Protein AF-A0A9E1KTA7-F1 (afdb_monomer_lite)

pLDDT: mean 72.11, std 16.3, range [44.66, 92.62]

Secondary structure (DSSP, 8-state):
-HHHHHTHHHHHHHHHHHHHHHHHHHHH------TT----TT---HHHHHHHSTTHHHHHHHHHHHHHHHHHHHHHHHHHHHHHHSTT-

Radius of gyration: 20.48 Å; chains: 1; bounding box: 42×27×60 Å

Structure (mmCIF, N/CA/C/O backbone):
data_AF-A0A9E1KTA7-F1
#
_entry.id   AF-A0A9E1KTA7-F1
#
loop_
_atom_site.group_PDB
_atom_site.id
_atom_site.type_symbol
_atom_site.label_atom_id
_atom_site.label_alt_id
_atom_site.label_comp_id
_atom_site.label_asym_id
_atom_site.label_entity_id
_atom_site.label_seq_id
_atom_site.pdbx_PDB_ins_code
_atom_site.Cartn_x
_atom_site.Cartn_y
_atom_site.Cartn_z
_atom_site.occupancy
_atom_site.B_iso_or_equiv
_atom_site.auth_seq_id
_atom_site.auth_comp_id
_atom_site.auth_asym_id
_atom_site.auth_atom_id
_atom_site.pdbx_PDB_model_num
ATOM 1 N N . MET A 1 1 ? 16.089 -5.022 -2.929 1.00 60.31 1 MET A N 1
ATOM 2 C CA . MET A 1 1 ? 15.764 -4.048 -3.995 1.00 60.31 1 MET A CA 1
ATOM 3 C C . MET A 1 1 ? 14.930 -4.684 -5.106 1.00 60.31 1 MET A C 1
ATOM 5 O O . MET A 1 1 ? 13.854 -4.169 -5.357 1.00 60.31 1 MET A O 1
ATOM 9 N N . ALA A 1 2 ? 15.338 -5.834 -5.669 1.00 67.06 2 ALA A N 1
ATOM 10 C CA . ALA A 1 2 ? 14.581 -6.565 -6.704 1.00 67.06 2 ALA A CA 1
ATOM 11 C C . ALA A 1 2 ? 13.096 -6.801 -6.351 1.00 67.06 2 ALA A C 1
ATOM 13 O O . ALA A 1 2 ? 12.216 -6.393 -7.090 1.00 67.06 2 ALA A O 1
ATOM 14 N N . ILE A 1 3 ? 12.800 -7.312 -5.148 1.00 73.12 3 ILE A N 1
ATOM 15 C CA . ILE A 1 3 ? 11.414 -7.596 -4.716 1.00 73.12 3 ILE A CA 1
ATOM 16 C C . ILE A 1 3 ? 10.511 -6.349 -4.718 1.00 73.12 3 ILE A C 1
ATOM 18 O O . ILE A 1 3 ? 9.332 -6.438 -5.030 1.00 73.12 3 ILE A O 1
ATOM 22 N N . ILE A 1 4 ? 11.046 -5.175 -4.374 1.00 72.88 4 ILE A N 1
ATOM 23 C CA . ILE A 1 4 ? 10.252 -3.935 -4.340 1.00 72.88 4 ILE A CA 1
ATOM 24 C C . ILE A 1 4 ? 9.889 -3.503 -5.761 1.00 72.88 4 ILE A C 1
ATOM 26 O O . ILE A 1 4 ? 8.775 -3.055 -6.010 1.00 72.88 4 ILE A O 1
ATOM 30 N N . ILE A 1 5 ? 10.835 -3.662 -6.678 1.00 76.00 5 ILE A N 1
ATOM 31 C CA . ILE A 1 5 ? 10.759 -3.149 -8.037 1.00 76.00 5 ILE A CA 1
ATOM 32 C C . ILE A 1 5 ? 9.961 -4.097 -8.941 1.00 76.00 5 ILE A C 1
ATOM 34 O O . ILE A 1 5 ? 9.075 -3.655 -9.664 1.00 76.00 5 ILE A O 1
ATOM 38 N N . ASP A 1 6 ? 10.233 -5.398 -8.873 1.00 80.69 6 ASP A N 1
ATOM 39 C CA . ASP A 1 6 ? 9.655 -6.386 -9.792 1.00 80.69 6 ASP A CA 1
ATOM 40 C C . ASP A 1 6 ? 8.194 -6.733 -9.447 1.00 80.69 6 ASP A C 1
ATOM 42 O O . ASP A 1 6 ? 7.439 -7.173 -10.308 1.00 80.69 6 ASP A O 1
ATOM 46 N N . TYR A 1 7 ? 7.761 -6.477 -8.206 1.00 86.25 7 TYR A N 1
ATOM 47 C CA . TYR A 1 7 ? 6.388 -6.716 -7.737 1.00 86.25 7 TYR A CA 1
ATOM 48 C C . TYR A 1 7 ? 5.604 -5.419 -7.497 1.00 86.25 7 TYR A C 1
ATOM 50 O O . TYR A 1 7 ? 4.749 -5.352 -6.612 1.00 86.25 7 TYR A O 1
ATOM 58 N N . TRP A 1 8 ? 5.874 -4.376 -8.287 1.00 85.31 8 TRP A N 1
ATOM 59 C CA . TRP A 1 8 ? 5.264 -3.053 -8.122 1.00 85.31 8 TRP A CA 1
ATOM 60 C C . TRP A 1 8 ? 3.728 -3.088 -8.089 1.00 85.31 8 TRP A C 1
ATOM 62 O O . TRP A 1 8 ? 3.104 -2.463 -7.228 1.00 85.31 8 TRP A O 1
ATOM 72 N N . ALA A 1 9 ? 3.114 -3.888 -8.965 1.00 87.06 9 ALA A N 1
ATOM 73 C CA . ALA A 1 9 ? 1.664 -4.059 -9.042 1.00 87.06 9 ALA A CA 1
ATOM 74 C C . ALA A 1 9 ? 1.077 -4.725 -7.784 1.00 87.06 9 ALA A C 1
ATOM 76 O O . ALA A 1 9 ? -0.044 -4.416 -7.375 1.00 87.06 9 ALA A O 1
ATOM 77 N N . THR A 1 10 ? 1.845 -5.595 -7.126 1.00 89.00 10 THR A N 1
ATOM 78 C CA . THR A 1 10 ? 1.438 -6.263 -5.886 1.00 89.00 10 THR A CA 1
ATOM 79 C C . THR A 1 10 ? 1.280 -5.258 -4.743 1.00 89.00 10 THR A C 1
ATOM 81 O O . THR A 1 10 ? 0.338 -5.366 -3.956 1.00 89.00 10 THR A O 1
ATOM 84 N N . TRP A 1 11 ? 2.138 -4.232 -4.671 1.00 88.88 11 TRP A N 1
ATOM 85 C CA . TRP A 1 11 ? 2.010 -3.166 -3.667 1.00 88.88 11 TRP A CA 1
ATOM 86 C C . TRP A 1 11 ? 0.728 -2.351 -3.857 1.00 88.88 11 TRP A C 1
ATOM 88 O O . TRP A 1 11 ? 0.039 -2.063 -2.877 1.00 88.88 11 TRP A O 1
ATOM 98 N N . LEU A 1 12 ? 0.363 -2.049 -5.109 1.00 88.06 12 LEU A N 1
ATOM 99 C CA . LEU A 1 12 ? -0.900 -1.380 -5.437 1.00 88.06 12 LEU A CA 1
ATOM 100 C C . LEU A 1 12 ? -2.107 -2.236 -5.047 1.00 88.06 12 LEU A C 1
ATOM 102 O O . LEU A 1 12 ? -3.049 -1.738 -4.431 1.00 88.06 12 LEU A O 1
ATOM 106 N N . PHE A 1 13 ? -2.070 -3.528 -5.375 1.00 92.12 13 PHE A N 1
ATOM 107 C CA . PHE A 1 13 ? -3.137 -4.462 -5.026 1.00 92.12 13 PHE A CA 1
ATOM 108 C C . PHE A 1 13 ? -3.376 -4.506 -3.511 1.00 92.12 13 PHE A C 1
ATOM 110 O O . PHE A 1 13 ? -4.513 -4.356 -3.056 1.00 92.12 13 PHE A O 1
ATOM 117 N N . PHE A 1 14 ? -2.309 -4.612 -2.713 1.00 90.44 14 PHE A N 1
ATOM 118 C CA . PHE A 1 14 ? -2.427 -4.547 -1.258 1.00 90.44 14 PHE A CA 1
ATOM 119 C C . PHE A 1 14 ? -2.945 -3.190 -0.773 1.00 90.44 14 PHE A C 1
ATOM 121 O O . PHE A 1 14 ? -3.806 -3.165 0.105 1.00 90.44 14 PHE A O 1
ATOM 128 N N . ALA A 1 15 ? -2.498 -2.072 -1.354 1.00 88.31 15 ALA A N 1
ATOM 129 C CA . ALA A 1 15 ? -2.985 -0.744 -0.975 1.00 88.31 15 ALA A CA 1
ATOM 130 C C . ALA A 1 15 ? -4.507 -0.617 -1.167 1.00 88.31 15 ALA A C 1
ATOM 132 O O . ALA A 1 15 ? -5.201 -0.101 -0.288 1.00 88.31 15 ALA A O 1
ATOM 133 N N . ILE A 1 16 ? -5.039 -1.150 -2.271 1.00 90.88 16 ILE A N 1
ATOM 134 C CA . ILE A 1 16 ? -6.480 -1.161 -2.563 1.00 90.88 16 ILE A CA 1
ATOM 135 C C . ILE A 1 16 ? -7.239 -2.051 -1.571 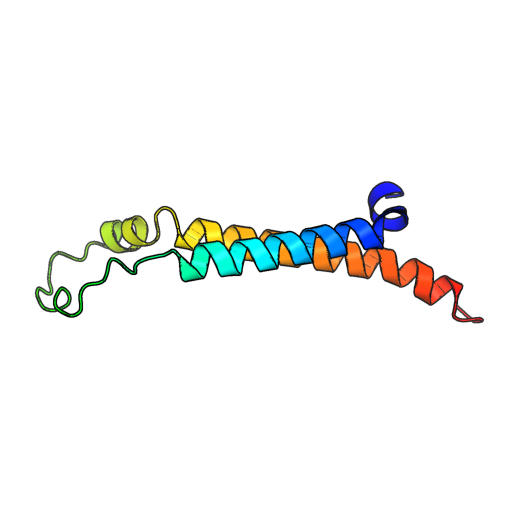1.00 90.88 16 ILE A C 1
ATOM 137 O O . ILE A 1 16 ? -8.274 -1.632 -1.047 1.00 90.88 16 ILE A O 1
ATOM 141 N N . ILE A 1 17 ? -6.723 -3.246 -1.260 1.00 91.12 17 ILE A N 1
ATOM 142 C CA . ILE A 1 17 ? -7.329 -4.132 -0.253 1.00 91.12 17 ILE A CA 1
ATOM 143 C C . ILE A 1 17 ? -7.392 -3.435 1.109 1.00 91.12 17 ILE A C 1
ATOM 145 O O . ILE A 1 17 ? -8.450 -3.417 1.741 1.00 91.12 17 ILE A O 1
ATOM 149 N N . PHE A 1 18 ? -6.292 -2.828 1.558 1.00 86.50 18 PHE A N 1
ATOM 150 C CA . PHE A 1 18 ? -6.245 -2.130 2.843 1.00 86.50 18 PHE A CA 1
ATOM 151 C C . PHE A 1 18 ? -7.162 -0.903 2.876 1.00 86.50 18 PHE A C 1
ATOM 153 O O . PHE A 1 18 ? -7.812 -0.663 3.895 1.00 86.50 18 PHE A O 1
ATOM 160 N N . ALA A 1 19 ? -7.288 -0.165 1.770 1.00 86.44 19 ALA A N 1
ATOM 161 C CA . ALA A 1 19 ? -8.255 0.925 1.654 1.00 86.44 19 ALA A CA 1
ATOM 162 C C . ALA A 1 19 ? -9.708 0.419 1.749 1.00 86.44 19 ALA A C 1
ATOM 164 O O . ALA A 1 19 ? -10.527 1.012 2.457 1.00 86.44 19 ALA A O 1
ATOM 165 N N . GLY A 1 20 ? -10.027 -0.707 1.103 1.00 84.06 20 GLY A N 1
ATOM 166 C CA . GLY A 1 20 ? -11.339 -1.354 1.205 1.00 84.06 20 GLY A CA 1
ATOM 167 C C . GLY A 1 20 ? -11.651 -1.832 2.627 1.00 84.06 20 GLY A C 1
ATOM 168 O O . GLY A 1 20 ? -12.733 -1.562 3.157 1.00 84.06 20 GLY A O 1
ATOM 169 N N . LEU A 1 21 ? -10.678 -2.466 3.287 1.00 83.88 21 LEU A N 1
ATOM 170 C CA . LEU A 1 21 ? -10.785 -2.878 4.689 1.00 83.88 21 LEU A CA 1
ATOM 171 C C . LEU A 1 21 ? -10.978 -1.675 5.619 1.00 83.88 21 LEU A C 1
ATOM 173 O O . LEU A 1 21 ? -11.802 -1.741 6.530 1.00 83.88 21 LEU A O 1
ATOM 177 N N . MET A 1 22 ? -10.293 -0.556 5.367 1.00 81.62 22 MET A N 1
ATOM 178 C CA . MET A 1 22 ? -10.479 0.674 6.138 1.00 81.62 22 MET A CA 1
ATOM 179 C C . MET A 1 22 ? -11.916 1.192 6.033 1.00 81.62 22 MET A C 1
ATOM 181 O O . MET A 1 22 ? -12.512 1.521 7.058 1.00 81.62 22 MET A O 1
ATOM 185 N N . GLN A 1 23 ? -12.502 1.222 4.831 1.00 79.12 23 GLN A N 1
ATOM 186 C CA . GLN A 1 23 ? -13.898 1.637 4.667 1.00 79.12 23 GLN A CA 1
ATOM 187 C C . GLN A 1 23 ? -14.866 0.708 5.405 1.00 79.12 23 GLN A C 1
ATOM 189 O O . GLN A 1 23 ? -15.835 1.181 6.000 1.00 79.12 23 GLN A O 1
ATOM 194 N N . PHE A 1 24 ? -14.607 -0.601 5.397 1.00 79.94 24 PHE A N 1
ATOM 195 C CA . PHE A 1 24 ? -15.415 -1.565 6.141 1.00 79.94 24 PHE A CA 1
ATOM 196 C C . PHE A 1 24 ? -15.315 -1.345 7.659 1.00 79.94 24 PHE A C 1
ATOM 198 O O . PHE A 1 24 ? -16.335 -1.308 8.347 1.00 79.94 24 PHE A O 1
ATOM 205 N N . VAL A 1 25 ? -14.105 -1.142 8.186 1.00 74.81 25 VAL A N 1
ATOM 206 C CA . VAL A 1 25 ? -13.879 -0.864 9.615 1.00 74.81 25 VAL A CA 1
ATOM 207 C C . VAL A 1 25 ? -14.502 0.474 10.024 1.00 74.81 25 VAL A C 1
ATOM 209 O O . VAL A 1 25 ? -15.138 0.558 11.073 1.00 74.81 25 VAL A O 1
ATOM 212 N N . ALA A 1 26 ? -14.384 1.505 9.185 1.00 69.19 26 ALA A N 1
ATOM 213 C CA . ALA A 1 26 ? -14.975 2.816 9.436 1.00 69.19 26 ALA A CA 1
ATOM 214 C C . ALA A 1 26 ? -16.511 2.768 9.464 1.00 69.19 26 ALA A C 1
ATOM 216 O O . ALA A 1 26 ? -17.118 3.380 10.337 1.00 69.19 26 ALA A O 1
ATOM 217 N N . LYS A 1 27 ? -17.146 2.007 8.560 1.00 71.62 27 LYS A N 1
ATOM 218 C CA . LYS A 1 27 ? -18.614 1.866 8.503 1.00 71.62 27 LYS A CA 1
ATOM 219 C C . LYS A 1 27 ? -19.199 1.053 9.660 1.00 71.62 27 LYS A C 1
ATOM 221 O O . LYS A 1 27 ? -20.331 1.302 10.057 1.00 71.62 27 LYS A O 1
ATOM 226 N N . ASN A 1 28 ? -18.448 0.092 10.194 1.00 68.75 28 ASN A N 1
ATOM 227 C CA . ASN A 1 28 ? -18.901 -0.758 11.300 1.00 68.75 28 ASN A CA 1
ATOM 228 C C . ASN A 1 28 ? -18.560 -0.198 12.689 1.00 68.75 28 ASN A C 1
ATOM 230 O O . ASN A 1 28 ? -18.998 -0.750 13.700 1.00 68.75 28 ASN A O 1
ATOM 234 N N . LYS A 1 29 ? -17.812 0.909 12.767 1.00 63.28 29 LYS A N 1
ATOM 235 C CA . LYS A 1 29 ? -17.612 1.635 14.020 1.00 63.28 29 LYS A CA 1
ATOM 236 C C . LYS A 1 29 ? -18.905 2.356 14.408 1.00 63.28 29 LYS A C 1
ATOM 238 O O . LYS A 1 29 ? -19.292 3.338 13.783 1.00 63.28 29 LYS A O 1
ATOM 243 N N . LYS A 1 30 ? -19.538 1.918 15.497 1.00 57.00 30 LYS A N 1
ATOM 244 C CA . LYS A 1 30 ? -20.463 2.774 16.247 1.00 57.00 30 LYS A CA 1
ATOM 245 C C . LYS A 1 30 ? -19.611 3.774 17.025 1.00 57.00 30 LYS A C 1
ATOM 247 O O . LYS A 1 30 ? -18.762 3.370 17.812 1.00 57.00 30 LYS A O 1
ATOM 252 N N . SER A 1 31 ? -19.770 5.068 16.765 1.00 55.97 31 SER A N 1
ATOM 253 C CA . SER A 1 31 ? -19.148 6.092 17.601 1.00 55.97 31 SER A CA 1
ATOM 254 C C . SER A 1 31 ? -19.793 6.027 18.987 1.00 55.97 31 SER A C 1
ATOM 256 O O . SER A 1 31 ? -20.949 6.413 19.136 1.00 55.97 31 SER A O 1
ATOM 258 N N . ASP A 1 32 ? -19.060 5.562 19.998 1.00 50.78 32 ASP A N 1
ATOM 259 C CA . ASP A 1 32 ? -19.528 5.510 21.397 1.00 50.78 32 ASP A CA 1
ATOM 260 C C . ASP A 1 32 ? -19.709 6.901 22.040 1.00 50.78 32 ASP A C 1
ATO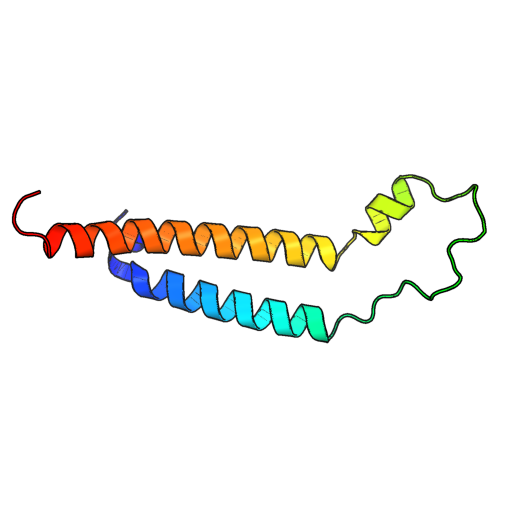M 262 O O . ASP A 1 32 ? -20.012 7.022 23.226 1.00 50.78 32 ASP A O 1
ATOM 266 N N . VAL A 1 33 ? -19.570 7.983 21.270 1.00 53.47 33 VAL A N 1
ATOM 267 C CA . VAL A 1 33 ? -19.866 9.333 21.745 1.00 53.47 33 VAL A CA 1
ATOM 268 C C . VAL A 1 33 ? -21.368 9.578 21.608 1.00 53.47 33 VAL A C 1
ATOM 270 O O . VAL A 1 33 ? -21.848 10.089 20.597 1.00 53.47 33 VAL A O 1
ATOM 273 N N . GLN A 1 34 ? -22.126 9.188 22.635 1.00 48.84 34 GLN A N 1
ATOM 274 C CA . GLN A 1 34 ? -23.518 9.611 22.779 1.00 48.84 34 GLN A CA 1
ATOM 275 C C . GLN A 1 34 ? -23.595 11.151 22.788 1.00 48.84 34 GLN A C 1
ATOM 277 O O . GLN A 1 34 ? -22.874 11.792 23.566 1.00 48.84 34 GLN A O 1
ATOM 282 N N . PRO A 1 35 ? -24.480 11.768 21.982 1.00 44.97 35 PRO A N 1
ATOM 283 C CA . PRO A 1 35 ? -24.740 13.200 22.053 1.00 44.97 35 PRO A CA 1
ATOM 284 C C . PRO A 1 35 ? -25.401 13.503 23.406 1.00 44.97 35 PRO A C 1
ATOM 286 O O . PRO A 1 35 ? -26.590 13.273 23.596 1.00 44.97 35 PRO A O 1
ATOM 289 N N . GLY A 1 36 ? -24.599 13.940 24.382 1.00 54.97 36 GLY A N 1
ATOM 290 C CA . GLY A 1 36 ? -25.050 14.189 25.758 1.00 54.97 36 GLY A CA 1
ATOM 291 C C . GLY A 1 36 ? -23.998 13.986 26.856 1.00 54.97 36 GLY A C 1
ATOM 292 O O . GLY A 1 36 ? -24.209 14.444 27.972 1.00 54.97 36 GLY A O 1
ATOM 293 N N . MET A 1 37 ? -22.845 13.364 26.570 1.00 51.16 37 MET A N 1
ATOM 294 C CA . MET A 1 37 ? -21.771 13.171 27.568 1.00 51.16 37 MET A CA 1
ATOM 295 C C . MET A 1 37 ? -20.825 14.376 27.761 1.00 51.16 37 MET A C 1
ATOM 297 O O . MET A 1 37 ? -19.928 14.329 28.598 1.00 51.16 37 MET A O 1
ATOM 301 N N . ALA A 1 38 ? -21.029 15.476 27.034 1.00 53.16 38 ALA A N 1
ATOM 302 C CA . ALA A 1 38 ? -20.153 16.652 27.051 1.00 53.16 38 ALA A CA 1
ATOM 303 C C . ALA A 1 38 ? -20.552 17.739 28.077 1.00 53.16 38 ALA A C 1
ATOM 305 O O . ALA A 1 38 ? -20.221 18.905 27.885 1.00 53.16 38 ALA A O 1
ATOM 306 N N . THR A 1 39 ? -21.278 17.403 29.151 1.00 48.72 39 THR A N 1
ATOM 307 C CA . THR A 1 39 ? -21.769 18.402 30.128 1.00 48.72 39 THR A CA 1
ATOM 308 C C . THR A 1 39 ? -21.424 18.113 31.591 1.00 48.72 39 THR A C 1
ATOM 310 O O . THR A 1 39 ? -22.110 18.600 32.488 1.00 48.72 39 THR A O 1
ATOM 313 N N . LYS A 1 40 ? -20.329 17.395 31.882 1.00 49.12 40 LYS A N 1
ATOM 314 C CA . LYS A 1 40 ? -19.681 17.481 33.209 1.00 49.12 40 LYS A CA 1
ATOM 315 C C . LYS A 1 40 ? -18.175 17.687 33.065 1.00 49.12 40 LYS A C 1
ATOM 317 O O . LYS A 1 40 ? -17.419 16.792 32.703 1.00 49.12 40 LYS A O 1
ATOM 322 N N . SER A 1 41 ? -17.790 18.926 33.324 1.00 54.88 41 SER A N 1
ATOM 323 C CA . SER A 1 41 ? -16.620 19.653 32.845 1.00 54.88 41 SER A CA 1
ATOM 324 C C . SER A 1 41 ? -15.316 19.465 33.627 1.00 54.88 41 SER A C 1
ATOM 326 O O . SER A 1 41 ? -14.405 20.245 33.397 1.00 54.88 41 SER A O 1
ATOM 328 N N . GLU A 1 42 ? -15.160 18.488 34.529 1.00 47.28 42 GLU 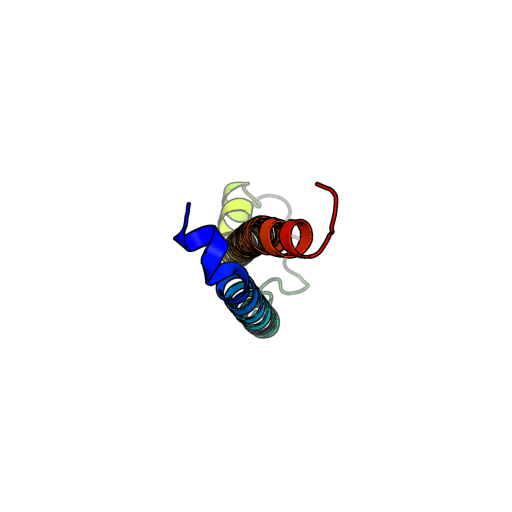A N 1
ATOM 329 C CA . GLU A 1 42 ? -13.996 18.526 35.450 1.00 47.28 42 GLU A CA 1
ATOM 330 C C . GLU A 1 42 ? -13.251 17.207 35.704 1.00 47.28 42 GLU A C 1
ATOM 332 O O . GLU A 1 42 ? -12.255 17.208 36.414 1.00 47.28 42 GLU A O 1
ATOM 337 N N . ASN A 1 43 ? -13.628 16.092 35.067 1.00 44.66 43 ASN A N 1
ATOM 338 C CA . ASN A 1 43 ? -12.871 14.827 35.175 1.00 44.66 43 ASN A CA 1
ATOM 339 C C . ASN A 1 43 ? -12.410 14.253 33.826 1.00 44.66 43 ASN A C 1
ATOM 341 O O . ASN A 1 43 ? -12.029 13.084 33.731 1.00 44.66 43 ASN A O 1
ATOM 345 N N . PHE A 1 44 ? -12.370 15.089 32.785 1.00 49.06 44 PHE A N 1
ATOM 346 C CA . PHE A 1 44 ? -11.762 14.766 31.492 1.00 49.06 44 PHE A CA 1
ATOM 347 C C . PHE A 1 44 ? -10.225 14.819 31.605 1.00 49.06 44 PHE A C 1
ATOM 349 O O . PHE A 1 44 ? -9.538 15.640 31.004 1.00 49.06 44 PHE A O 1
ATOM 356 N N . SER A 1 45 ? -9.668 13.952 32.455 1.00 47.88 45 SER A N 1
ATOM 357 C CA . SER A 1 45 ? -8.229 13.724 32.569 1.00 47.88 45 SER A CA 1
ATOM 358 C C . SER A 1 45 ? -7.671 13.420 31.178 1.00 47.88 45 SER A C 1
ATOM 360 O O . SER A 1 45 ? -8.241 12.593 30.468 1.00 47.88 45 SER A O 1
ATOM 362 N N . MET A 1 46 ? -6.538 14.017 30.790 1.00 50.91 46 MET A N 1
ATOM 363 C CA . MET A 1 46 ? -5.827 13.676 29.545 1.00 50.91 46 MET A CA 1
ATOM 364 C C . MET A 1 46 ? -5.642 12.161 29.357 1.00 50.91 46 MET A C 1
ATOM 366 O O . MET A 1 46 ? -5.578 11.689 28.224 1.00 50.91 46 MET A O 1
ATOM 370 N N . ARG A 1 47 ? -5.619 11.376 30.449 1.00 48.00 47 ARG A N 1
ATOM 371 C CA . ARG A 1 47 ? -5.660 9.911 30.381 1.00 48.00 47 ARG A CA 1
ATOM 372 C C . ARG A 1 47 ? -6.894 9.396 29.646 1.00 48.00 47 ARG A C 1
ATOM 374 O O . ARG A 1 47 ? -6.740 8.493 28.848 1.00 48.00 47 ARG A O 1
ATOM 381 N N . MET A 1 48 ? -8.087 9.943 29.866 1.00 48.59 48 MET A N 1
ATOM 382 C CA . MET A 1 48 ? -9.317 9.486 29.213 1.00 48.59 48 MET A CA 1
ATOM 383 C C . MET A 1 48 ? -9.362 9.857 27.722 1.00 48.59 48 MET A C 1
ATOM 385 O O . MET A 1 48 ? -9.849 9.054 26.941 1.00 48.59 48 MET A O 1
ATOM 389 N N . ILE A 1 49 ? -8.763 10.984 27.311 1.00 51.84 49 ILE A N 1
ATOM 390 C CA . ILE A 1 49 ? -8.587 11.341 25.887 1.00 51.84 49 ILE A CA 1
ATOM 391 C C . ILE A 1 49 ? -7.584 10.391 25.209 1.00 51.84 49 ILE A C 1
ATOM 393 O O . ILE A 1 49 ? -7.848 9.868 24.131 1.00 51.84 49 ILE A O 1
ATOM 397 N N . PHE A 1 50 ? -6.460 10.079 25.866 1.00 47.59 50 PHE A N 1
ATOM 398 C CA . PHE A 1 50 ? -5.517 9.059 25.380 1.00 47.59 50 PHE A CA 1
ATOM 399 C C . PHE A 1 50 ? -6.119 7.643 25.374 1.00 47.59 50 PHE A C 1
ATOM 401 O O . PHE A 1 50 ? -5.748 6.809 24.549 1.00 47.59 50 PHE A O 1
ATOM 408 N N . LEU A 1 51 ? -7.041 7.360 26.298 1.00 45.25 51 LEU A N 1
ATOM 409 C CA . LEU A 1 51 ? -7.720 6.074 26.438 1.00 45.25 51 LEU A CA 1
ATOM 410 C C . LEU A 1 51 ? -8.964 5.941 25.534 1.00 45.25 51 LEU A C 1
ATOM 412 O O . LEU A 1 51 ? -9.351 4.815 25.253 1.00 45.25 51 LEU A O 1
ATOM 416 N N . SER A 1 52 ? -9.569 7.022 25.032 1.00 47.41 52 SER A N 1
ATOM 417 C CA . SER A 1 52 ? -10.650 6.973 24.028 1.00 47.41 52 SER A CA 1
ATOM 418 C C . SER A 1 52 ? -10.115 6.893 22.590 1.00 47.41 52 SER A C 1
ATOM 420 O O . SER A 1 52 ? -10.735 6.254 21.744 1.00 47.41 52 SER A O 1
ATOM 422 N N . PHE A 1 53 ? -8.891 7.378 22.345 1.00 50.19 53 PHE A N 1
ATOM 423 C CA . PHE A 1 53 ? -8.069 7.019 21.172 1.00 50.19 53 PHE A CA 1
ATOM 424 C C . PHE A 1 53 ? -7.684 5.515 21.131 1.00 50.19 53 PHE A C 1
ATOM 426 O O . PHE A 1 53 ? -7.180 5.003 20.121 1.00 50.19 53 PHE A O 1
ATOM 433 N N . ARG A 1 54 ? -7.903 4.770 22.226 1.00 55.44 54 ARG A N 1
ATOM 434 C CA . ARG A 1 54 ? -7.360 3.425 22.489 1.00 55.44 54 ARG A CA 1
ATOM 435 C C . ARG A 1 54 ? -8.210 2.309 21.878 1.00 55.44 54 ARG A C 1
ATOM 437 O O . ARG A 1 54 ? -8.926 1.587 22.558 1.00 55.44 54 ARG A O 1
ATOM 444 N N . SER A 1 55 ? -8.104 2.160 20.567 1.00 55.19 55 SER A N 1
ATOM 445 C CA . SER A 1 55 ? -7.924 0.867 19.869 1.00 55.19 55 SER A CA 1
ATOM 446 C C . SER A 1 55 ? -8.310 1.028 18.407 1.00 55.19 55 SER A C 1
ATOM 448 O O . SER A 1 55 ? -7.549 0.657 17.522 1.00 55.19 55 SER A O 1
ATOM 450 N N . GLY A 1 56 ? -9.454 1.661 18.141 1.00 58.56 56 GLY A N 1
ATOM 451 C CA . GLY A 1 56 ? -9.982 1.765 16.788 1.00 58.56 56 GLY A CA 1
ATOM 452 C C . GLY A 1 56 ? -9.448 2.949 15.977 1.00 58.56 56 GLY A C 1
ATOM 453 O O . GLY A 1 56 ? -9.358 2.845 14.763 1.00 58.56 56 GLY A O 1
ATOM 454 N N . GLU A 1 57 ? -9.148 4.096 16.596 1.00 65.50 57 GLU A N 1
ATOM 455 C CA . GLU A 1 57 ? -8.608 5.267 15.868 1.00 65.50 57 GLU A CA 1
ATOM 456 C C . GLU A 1 57 ? -7.113 5.123 15.591 1.00 65.50 57 GLU A C 1
ATOM 458 O O . GLU A 1 57 ? -6.671 5.362 14.470 1.00 65.50 57 GLU A O 1
ATOM 463 N N . ALA A 1 58 ? -6.357 4.611 16.566 1.00 70.06 58 ALA A N 1
ATOM 464 C CA . ALA A 1 58 ? -4.966 4.225 16.360 1.00 70.06 58 ALA A CA 1
ATOM 465 C C . ALA A 1 58 ? -4.824 3.173 15.244 1.00 70.06 58 ALA A C 1
ATOM 467 O O . ALA A 1 58 ? -3.955 3.308 14.388 1.00 70.06 58 ALA A O 1
ATOM 468 N N . ALA A 1 59 ? -5.706 2.164 15.192 1.00 70.31 59 ALA A N 1
ATOM 469 C CA . ALA A 1 59 ? -5.702 1.177 14.111 1.00 70.31 59 ALA A CA 1
ATOM 470 C C . ALA A 1 59 ? -5.925 1.822 12.733 1.00 70.31 59 ALA A C 1
ATOM 472 O O . ALA A 1 59 ? -5.182 1.528 11.801 1.00 70.31 59 ALA A O 1
ATOM 473 N N . LEU A 1 60 ? -6.891 2.740 12.608 1.00 74.88 60 LEU A N 1
ATOM 474 C CA . LEU A 1 60 ? -7.117 3.482 11.362 1.00 74.88 60 LEU A CA 1
ATOM 475 C C . LEU A 1 60 ? -5.884 4.305 10.966 1.00 74.88 60 LEU A C 1
ATOM 477 O O . LEU A 1 60 ? -5.478 4.263 9.808 1.00 74.88 60 LEU A O 1
ATOM 481 N N . PHE A 1 61 ? -5.247 4.980 11.923 1.00 79.31 61 PHE A N 1
ATOM 482 C CA . PHE A 1 61 ? -4.015 5.736 11.695 1.00 79.31 61 PHE A CA 1
ATOM 483 C C . PHE A 1 61 ? -2.866 4.850 11.183 1.00 79.31 61 PHE A C 1
ATOM 485 O O . PHE A 1 61 ? -2.235 5.179 10.178 1.00 79.31 61 PHE A O 1
ATOM 492 N N . PHE A 1 62 ? -2.631 3.687 11.797 1.00 80.69 62 PHE A N 1
ATOM 493 C CA . PHE A 1 62 ? -1.612 2.746 11.319 1.00 80.69 62 PHE A CA 1
ATOM 494 C C . PHE A 1 62 ? -1.940 2.176 9.935 1.00 80.69 62 PHE A C 1
ATOM 496 O O . PHE A 1 62 ? -1.036 2.023 9.116 1.00 80.69 62 PHE A O 1
ATOM 503 N N . VAL A 1 63 ? -3.215 1.917 9.628 1.00 82.69 63 VAL A N 1
ATOM 504 C CA . VAL A 1 63 ? -3.629 1.475 8.286 1.00 82.69 63 VAL A CA 1
ATOM 505 C C . VAL A 1 63 ? -3.374 2.571 7.243 1.00 82.69 63 VAL A C 1
ATOM 507 O O . VAL A 1 63 ? -2.878 2.260 6.163 1.00 82.69 63 VAL A O 1
ATOM 510 N N . VAL A 1 64 ? -3.622 3.850 7.557 1.00 84.00 64 VAL A N 1
ATOM 511 C CA . VAL A 1 64 ? -3.261 4.979 6.671 1.00 84.00 64 VAL A CA 1
ATOM 512 C C . VAL A 1 64 ? -1.750 5.017 6.413 1.00 84.00 64 VAL A C 1
ATOM 514 O O . VAL A 1 64 ? -1.328 5.184 5.266 1.00 84.00 64 VAL A O 1
ATOM 517 N N . ILE A 1 65 ? -0.926 4.825 7.450 1.00 88.94 65 ILE A N 1
ATOM 518 C CA . ILE A 1 65 ? 0.537 4.771 7.301 1.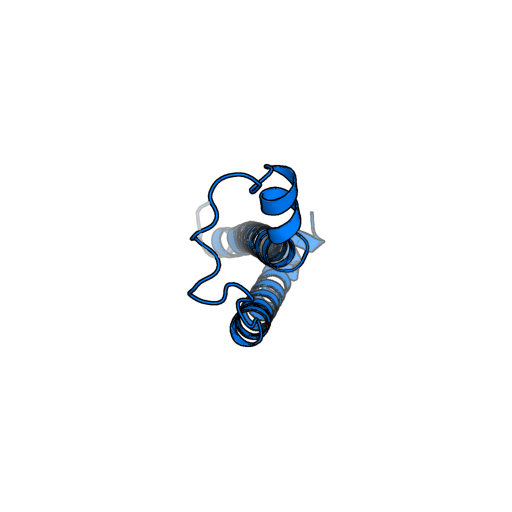00 88.94 65 ILE A CA 1
ATOM 519 C C . ILE A 1 65 ? 0.941 3.609 6.387 1.00 88.94 65 ILE A C 1
ATOM 521 O O . ILE A 1 65 ? 1.729 3.808 5.464 1.00 88.94 65 ILE A O 1
ATOM 525 N N . ILE A 1 66 ? 0.375 2.417 6.592 1.00 89.12 66 ILE A N 1
ATOM 526 C CA . ILE A 1 66 ? 0.657 1.235 5.764 1.00 89.12 66 ILE A CA 1
ATOM 527 C C . ILE A 1 66 ? 0.293 1.497 4.299 1.00 89.12 66 ILE A C 1
ATOM 529 O O . ILE A 1 66 ? 1.101 1.222 3.415 1.00 89.12 66 ILE A O 1
ATOM 533 N N . ILE A 1 67 ? -0.880 2.078 4.030 1.00 89.25 67 ILE A N 1
ATOM 534 C CA . ILE A 1 67 ? -1.304 2.433 2.667 1.00 89.25 67 ILE A CA 1
ATOM 535 C C . ILE A 1 67 ? -0.329 3.437 2.043 1.00 89.25 67 ILE A C 1
ATOM 537 O O . ILE A 1 67 ? 0.084 3.254 0.900 1.00 89.25 67 ILE A O 1
ATOM 541 N N . THR A 1 68 ? 0.090 4.456 2.797 1.00 90.88 68 THR A N 1
ATOM 542 C CA . THR A 1 68 ? 1.072 5.452 2.334 1.00 90.88 68 THR A CA 1
ATOM 543 C C . THR A 1 68 ? 2.395 4.793 1.937 1.00 90.88 68 THR A C 1
ATOM 545 O O . THR A 1 68 ? 2.933 5.079 0.867 1.00 90.88 68 THR A O 1
ATOM 548 N N . VAL A 1 69 ? 2.901 3.867 2.757 1.00 92.62 69 VAL A N 1
ATOM 549 C CA . VAL A 1 69 ? 4.133 3.120 2.459 1.00 92.62 69 VAL A CA 1
ATOM 550 C C . VAL A 1 69 ? 3.958 2.233 1.224 1.00 92.62 69 VAL A C 1
ATOM 552 O O . VAL A 1 69 ? 4.834 2.217 0.363 1.00 92.62 69 VAL A O 1
ATOM 555 N N . LEU A 1 70 ? 2.826 1.538 1.086 1.00 91.88 70 LEU A N 1
ATOM 556 C CA . LEU A 1 70 ? 2.542 0.707 -0.089 1.00 91.88 70 LEU A CA 1
ATOM 557 C C . LEU A 1 70 ? 2.493 1.536 -1.380 1.00 91.88 70 LEU A C 1
ATOM 559 O O . LEU A 1 70 ? 3.060 1.120 -2.390 1.00 91.88 70 LEU A O 1
ATOM 563 N N . PHE A 1 71 ? 1.892 2.728 -1.343 1.00 91.06 71 PHE A N 1
ATOM 564 C CA . PHE A 1 71 ? 1.897 3.653 -2.480 1.00 91.06 71 PHE A CA 1
ATOM 565 C C . PHE A 1 71 ? 3.295 4.167 -2.818 1.00 91.06 71 PHE A C 1
ATOM 567 O O . PHE A 1 71 ? 3.631 4.305 -3.993 1.00 91.06 71 PHE A O 1
ATOM 574 N N . PHE A 1 72 ? 4.129 4.416 -1.810 1.00 91.25 72 PHE A N 1
ATOM 575 C CA . PHE A 1 72 ? 5.514 4.814 -2.031 1.00 91.25 72 PHE A CA 1
ATOM 576 C C . PHE A 1 72 ? 6.325 3.698 -2.712 1.00 91.25 72 PHE A C 1
ATOM 578 O O . PHE A 1 72 ? 7.028 3.953 -3.690 1.00 91.25 72 PHE A O 1
ATOM 585 N N . LEU A 1 73 ? 6.175 2.447 -2.260 1.00 89.88 73 LEU A N 1
ATOM 586 C CA . LEU A 1 73 ? 6.814 1.282 -2.888 1.00 89.88 73 LEU A CA 1
ATOM 587 C C . LEU A 1 73 ? 6.311 1.050 -4.319 1.00 89.88 73 LEU A C 1
ATOM 589 O O . LEU A 1 73 ? 7.106 0.760 -5.212 1.00 89.88 73 LEU A O 1
ATOM 593 N N . PHE A 1 74 ? 5.011 1.235 -4.550 1.00 90.94 74 PHE A N 1
ATOM 594 C CA . PHE A 1 74 ? 4.417 1.217 -5.884 1.00 90.94 74 PHE A CA 1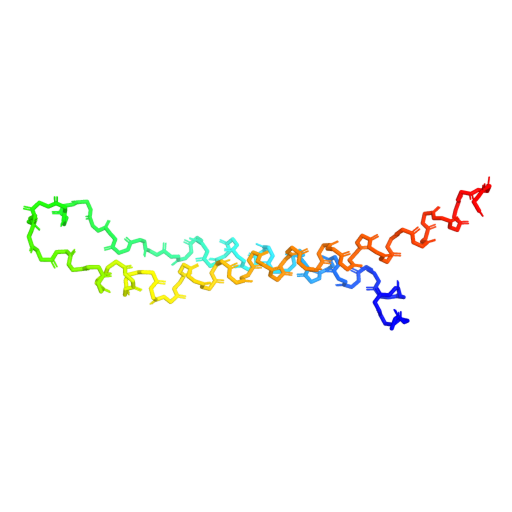
ATOM 595 C C . PHE A 1 74 ? 5.039 2.275 -6.804 1.00 90.94 74 PHE A C 1
ATOM 597 O O . PHE A 1 74 ? 5.443 1.944 -7.915 1.00 90.94 74 PHE A O 1
ATOM 604 N N . ALA A 1 75 ? 5.163 3.524 -6.343 1.00 89.69 75 ALA A N 1
ATOM 605 C CA . ALA A 1 75 ? 5.728 4.614 -7.137 1.00 89.69 75 ALA A CA 1
ATOM 606 C C . ALA A 1 75 ? 7.199 4.364 -7.511 1.00 89.69 75 ALA A C 1
ATOM 608 O O . ALA A 1 75 ? 7.598 4.635 -8.642 1.00 89.69 75 ALA A O 1
ATOM 609 N N . ILE A 1 76 ? 7.990 3.801 -6.589 1.00 89.62 76 ILE A N 1
ATOM 610 C CA . ILE A 1 76 ? 9.381 3.399 -6.855 1.00 89.62 76 ILE A CA 1
ATOM 611 C C . ILE A 1 76 ? 9.452 2.275 -7.892 1.00 89.62 76 ILE A C 1
ATOM 613 O O . ILE A 1 76 ? 10.327 2.284 -8.750 1.00 89.62 76 ILE A O 1
ATOM 617 N N . GLY A 1 77 ? 8.567 1.283 -7.812 1.00 86.62 77 GLY A N 1
ATOM 618 C CA . GLY A 1 77 ? 8.551 0.198 -8.788 1.00 86.62 77 GLY A CA 1
ATOM 619 C C . GLY A 1 77 ? 8.093 0.662 -10.174 1.00 86.62 77 GLY A C 1
ATOM 620 O O . GLY A 1 77 ? 8.723 0.334 -11.176 1.00 86.62 77 GLY A O 1
ATOM 621 N N . LEU A 1 78 ? 7.054 1.501 -10.225 1.00 87.06 78 LEU A N 1
ATOM 622 C CA . LEU A 1 78 ? 6.521 2.062 -11.466 1.00 87.06 78 LEU A CA 1
ATOM 623 C C . LEU A 1 78 ? 7.522 2.993 -12.163 1.00 87.06 78 LEU A C 1
ATOM 625 O O . LEU A 1 78 ? 7.566 3.023 -13.391 1.00 87.06 78 LEU A O 1
ATOM 629 N N . SER A 1 79 ? 8.338 3.740 -11.412 1.00 87.75 79 SER A N 1
ATOM 630 C CA . SER A 1 79 ? 9.307 4.665 -12.011 1.00 87.75 79 SER A CA 1
ATOM 631 C C . SER A 1 79 ? 10.329 3.951 -12.900 1.00 87.75 79 SER A C 1
ATOM 633 O O . SER A 1 79 ? 10.656 4.481 -13.957 1.00 87.75 79 SER A O 1
ATOM 635 N N . LYS A 1 80 ? 10.753 2.723 -12.560 1.00 83.44 80 LYS A N 1
ATOM 636 C CA . LYS A 1 80 ? 11.597 1.891 -13.440 1.00 83.44 80 LYS A CA 1
ATOM 637 C C . LYS A 1 80 ? 10.911 1.601 -14.775 1.00 83.44 80 LYS A C 1
ATOM 639 O O . LYS A 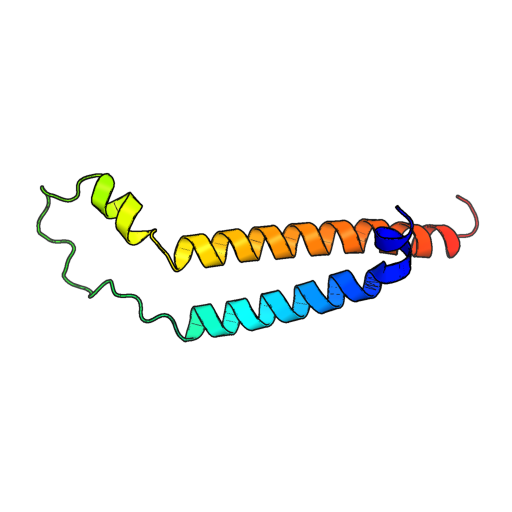1 80 ? 11.541 1.749 -15.817 1.00 83.44 80 LYS A O 1
ATOM 644 N N . GLU A 1 81 ? 9.650 1.174 -14.745 1.00 82.88 81 GLU A N 1
ATOM 645 C CA . GLU A 1 81 ? 8.899 0.822 -15.959 1.00 82.88 81 GLU A CA 1
ATOM 646 C C . GLU A 1 81 ? 8.692 2.052 -16.850 1.00 82.88 81 GLU A C 1
ATOM 648 O O . GLU A 1 81 ? 8.880 1.994 -18.063 1.00 82.88 81 GLU A O 1
ATOM 653 N N . VAL A 1 82 ? 8.389 3.203 -16.245 1.00 84.88 82 VAL A N 1
ATOM 654 C CA . VAL A 1 82 ? 8.263 4.476 -16.968 1.00 84.88 82 VAL A CA 1
ATOM 655 C C . VAL A 1 82 ? 9.599 4.902 -17.581 1.00 84.88 82 VAL A C 1
ATOM 657 O O . VAL A 1 82 ? 9.631 5.296 -18.746 1.00 84.88 82 VAL A O 1
ATOM 660 N N . SER A 1 83 ? 10.705 4.783 -16.843 1.00 83.94 83 SER A N 1
ATOM 661 C CA . SER A 1 83 ? 12.046 5.064 -17.366 1.00 83.94 83 SER A CA 1
ATOM 662 C C . SER A 1 83 ? 12.458 4.108 -18.488 1.00 83.94 83 SER A C 1
ATOM 664 O O . SER A 1 83 ? 13.152 4.531 -19.402 1.00 83.94 83 SER A O 1
ATOM 666 N N . ALA A 1 84 ? 12.012 2.850 -18.464 1.00 82.31 84 ALA A N 1
ATOM 667 C CA . ALA A 1 84 ? 12.276 1.893 -19.539 1.00 82.31 84 ALA A CA 1
ATOM 668 C C . ALA A 1 84 ? 11.467 2.183 -20.818 1.00 82.31 84 ALA A C 1
ATOM 670 O O . ALA A 1 84 ? 11.904 1.841 -21.916 1.00 82.31 84 ALA A O 1
ATOM 671 N N . LEU A 1 85 ? 10.290 2.802 -20.685 1.00 81.88 85 LEU A N 1
ATOM 672 C CA . LEU A 1 85 ? 9.387 3.121 -21.798 1.00 81.88 85 LEU A CA 1
ATOM 673 C C . LEU A 1 85 ? 9.652 4.491 -22.437 1.00 81.88 85 LEU A C 1
ATOM 675 O O . LEU A 1 85 ? 9.161 4.749 -23.536 1.00 81.88 85 LEU A O 1
ATOM 679 N N . LEU A 1 86 ? 10.408 5.368 -21.775 1.00 81.25 86 LEU A N 1
ATOM 680 C CA . LEU A 1 86 ? 10.822 6.659 -22.318 1.00 81.25 86 LEU A CA 1
ATOM 681 C C . LEU A 1 86 ? 12.187 6.515 -23.008 1.00 81.25 86 LEU A C 1
ATOM 683 O O . LEU A 1 86 ? 13.201 6.386 -22.322 1.00 81.25 86 LEU A O 1
ATOM 687 N N . PRO A 1 87 ? 12.259 6.562 -24.352 1.00 57.91 87 PRO A N 1
ATOM 688 C CA . PRO A 1 87 ? 13.539 6.527 -25.042 1.00 57.91 87 PRO A CA 1
ATOM 689 C C . PRO A 1 87 ? 14.249 7.871 -24.825 1.00 57.91 87 PRO A C 1
ATOM 691 O O . PRO A 1 87 ? 13.905 8.864 -25.466 1.00 57.91 87 PRO A O 1
ATOM 694 N N . GLY A 1 88 ? 15.221 7.915 -23.907 1.00 63.84 88 GLY A N 1
ATOM 695 C CA . GLY A 1 88 ? 16.082 9.090 -23.710 1.00 63.84 88 GLY A CA 1
ATOM 696 C C . GLY A 1 88 ? 16.513 9.430 -22.279 1.00 63.84 88 GLY A C 1
ATOM 697 O O . GLY A 1 88 ? 17.042 10.524 -22.090 1.00 63.84 88 GLY A O 1
ATOM 698 N N . ALA A 1 89 ? 16.302 8.550 -21.295 1.00 53.81 89 ALA A N 1
ATOM 699 C CA . ALA A 1 89 ? 16.938 8.644 -19.975 1.00 53.81 89 ALA A CA 1
ATOM 700 C C . ALA A 1 89 ? 18.080 7.628 -19.841 1.00 53.81 89 ALA A C 1
ATOM 702 O O . ALA A 1 89 ? 17.936 6.514 -20.396 1.00 53.81 89 ALA A O 1
#

Sequence (89 aa):
MAIIIDYWATWLFFAIIFAGLMQFVAKNKKSDVQPGMATKSENFSMRMIFLSFRSGEAALFFVVIIITVLFFLFAIGLSKEVSALLPGA

Foldseek 3Di:
DCVLQVCLVVLVVVLVVLVVVLVVLVVPDDPPPDPPPPPDPPPVPVVVVVVSCPDSVVVSVVSVVSSVVSVVSSVVNVVVVVVVVDPPD